Protein AF-A0A348WKH5-F1 (afdb_monomer)

Mean predicted aligned error: 15.73 Å

pLDDT: mean 78.45, std 11.35, range [43.62, 94.31]

Foldseek 3Di:
DDDDDPDDVPVVVVVVVVVVVVVDDDPCNVPAFPDWDDDPAWIQGNNDIGGDDDDPDDPPDDDPCNCVVVVPDPDDDDDDDDDDDDDVVVVVVVVVVNVVVVVVVVVVCVVVVVD

Solvent-accessible surface area (backbone atoms only — not comparable to full-atom values): 7739 Å² total; per-residue (Å²): 141,81,87,83,82,89,81,65,69,68,66,55,53,52,52,51,49,50,56,50,56,73,66,50,83,45,76,66,62,75,70,47,74,92,42,78,48,85,51,100,79,36,37,38,48,70,92,45,80,47,69,87,83,86,79,92,72,78,68,97,71,80,61,91,68,74,59,47,74,67,74,68,43,99,65,94,79,88,85,86,87,87,77,84,84,68,71,60,74,61,53,54,53,52,51,55,50,52,52,52,54,49,54,50,52,52,51,51,36,51,76,68,60,78,105

Sequence (115 aa):
MWPFRKKTTIDEEELAQQAFEEGLFSVKDLIAPAAMLIKPNHIEINSFFAKTLFVLTYPQYVEANWLSAIINLDAGFDISMHIYPVDSANIGRMLRRKVSEMESSLRINQEKGAI

Structure (mmCIF, N/CA/C/O backbone):
data_AF-A0A348WKH5-F1
#
_entry.id   AF-A0A348WKH5-F1
#
loop_
_atom_site.group_PDB
_atom_site.id
_atom_site.type_symbol
_atom_site.label_atom_id
_atom_site.label_alt_id
_atom_site.label_comp_id
_atom_site.label_asym_id
_atom_site.label_entity_id
_atom_site.label_seq_id
_atom_site.pdbx_PDB_ins_code
_atom_site.Cartn_x
_atom_site.Cartn_y
_atom_site.Cartn_z
_atom_site.occupancy
_atom_site.B_iso_or_equiv
_atom_site.auth_seq_id
_atom_site.auth_comp_id
_atom_site.auth_asym_id
_atom_site.auth_atom_id
_atom_site.pdbx_PDB_model_num
ATOM 1 N N . MET A 1 1 ? 61.601 26.289 -32.490 1.00 43.62 1 MET A N 1
ATOM 2 C CA . MET A 1 1 ? 61.506 25.078 -31.647 1.00 43.62 1 MET A CA 1
ATOM 3 C C . MET A 1 1 ? 60.079 25.033 -31.110 1.00 43.62 1 MET A C 1
ATOM 5 O O . MET A 1 1 ? 59.745 25.834 -30.253 1.00 43.62 1 MET A O 1
ATOM 9 N N . TRP A 1 2 ? 59.207 24.240 -31.734 1.00 45.75 2 TRP A N 1
ATOM 10 C CA . TRP A 1 2 ? 57.755 24.208 -31.483 1.00 45.75 2 TRP A CA 1
ATOM 11 C C . TRP A 1 2 ? 57.405 22.866 -30.815 1.00 45.75 2 TRP A C 1
ATOM 13 O O . TRP A 1 2 ? 57.929 21.853 -31.282 1.00 45.75 2 TRP A O 1
ATOM 23 N N . PRO A 1 3 ? 56.586 22.792 -29.747 1.00 61.41 3 PRO A N 1
ATOM 24 C CA . PRO A 1 3 ? 56.310 21.521 -29.086 1.00 61.41 3 PRO A CA 1
ATOM 25 C C . PRO A 1 3 ? 55.153 20.785 -29.779 1.00 61.41 3 PRO A C 1
ATOM 27 O O . PRO A 1 3 ? 54.080 21.344 -30.010 1.00 61.41 3 PRO A O 1
ATOM 30 N N . PHE A 1 4 ? 55.376 19.515 -30.115 1.00 58.06 4 PHE A N 1
ATOM 31 C CA . PHE A 1 4 ? 54.369 18.614 -30.668 1.00 58.06 4 PHE A CA 1
ATOM 32 C C . PHE A 1 4 ? 53.389 18.180 -29.572 1.00 58.06 4 PHE A C 1
ATOM 34 O O . PHE A 1 4 ? 53.767 17.572 -28.571 1.00 58.06 4 PHE A O 1
ATOM 41 N N . ARG A 1 5 ? 52.108 18.490 -29.773 1.00 55.69 5 ARG A N 1
ATOM 42 C CA . ARG A 1 5 ? 50.996 18.106 -28.901 1.00 55.69 5 ARG A CA 1
ATOM 43 C C . ARG A 1 5 ? 50.610 16.646 -29.178 1.00 55.69 5 ARG A C 1
ATOM 45 O O . ARG A 1 5 ? 49.854 16.381 -30.105 1.00 55.69 5 ARG A O 1
ATOM 52 N N . LYS A 1 6 ? 51.103 15.705 -28.362 1.00 58.22 6 LYS A N 1
ATOM 53 C CA . LYS A 1 6 ? 50.535 14.3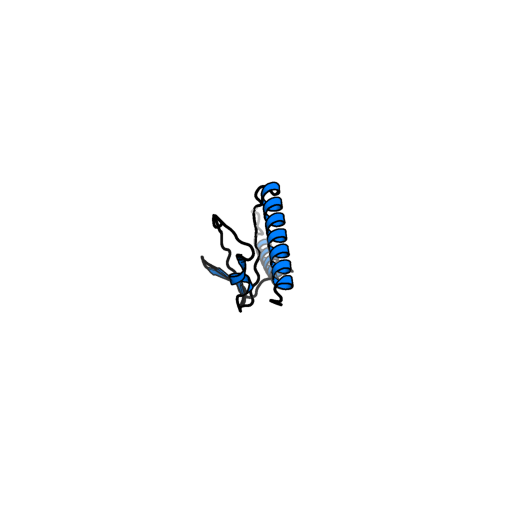48 -28.240 1.00 58.22 6 LYS A CA 1
ATOM 54 C C . LYS A 1 6 ? 49.158 14.453 -27.562 1.00 58.22 6 LYS A C 1
ATOM 56 O O . LYS A 1 6 ? 49.093 14.582 -26.346 1.00 58.22 6 LYS A O 1
ATOM 61 N N . LYS A 1 7 ? 48.067 14.457 -28.333 1.00 55.53 7 LYS A N 1
ATOM 62 C CA . LYS A 1 7 ? 46.679 14.343 -27.832 1.00 55.53 7 LYS A CA 1
ATOM 63 C C . LYS A 1 7 ? 45.865 13.418 -28.743 1.00 55.53 7 LYS A C 1
ATOM 65 O O . LYS A 1 7 ? 44.950 13.873 -29.415 1.00 55.53 7 LYS A O 1
ATOM 70 N N . THR A 1 8 ? 46.256 12.153 -28.838 1.00 55.06 8 THR A N 1
ATOM 71 C CA . THR A 1 8 ? 45.491 11.172 -29.637 1.00 55.06 8 THR A CA 1
ATOM 72 C C . THR A 1 8 ? 45.384 9.818 -28.941 1.00 55.06 8 THR A C 1
ATOM 74 O O . THR A 1 8 ? 44.380 9.152 -29.093 1.00 55.06 8 THR A O 1
ATOM 77 N N . THR A 1 9 ? 46.348 9.440 -28.095 1.00 55.16 9 THR A N 1
ATOM 78 C CA . THR A 1 9 ? 46.335 8.133 -27.413 1.00 55.16 9 THR A CA 1
ATOM 79 C C . THR A 1 9 ? 45.440 8.073 -26.171 1.00 55.16 9 THR A C 1
ATOM 81 O O . THR A 1 9 ? 45.000 6.998 -25.806 1.00 55.16 9 THR A O 1
ATOM 84 N N . ILE A 1 10 ? 45.165 9.208 -25.518 1.00 57.62 10 ILE A N 1
ATOM 85 C CA . ILE A 1 10 ? 44.455 9.243 -24.223 1.00 57.62 10 ILE A CA 1
ATOM 86 C C . ILE A 1 10 ? 42.933 9.086 -24.413 1.00 57.62 10 ILE A C 1
ATOM 88 O O . ILE A 1 10 ? 42.281 8.451 -23.597 1.00 57.62 10 ILE A O 1
ATOM 92 N N . ASP A 1 11 ? 42.383 9.585 -25.526 1.00 63.75 11 ASP A N 1
ATOM 93 C CA . ASP A 1 11 ? 40.939 9.530 -25.797 1.00 63.75 11 ASP A CA 1
ATOM 94 C C . ASP A 1 11 ? 40.491 8.125 -26.261 1.00 63.75 11 ASP A C 1
ATOM 96 O O . ASP A 1 11 ? 39.391 7.683 -25.939 1.00 63.75 11 ASP A O 1
ATOM 100 N N . GLU A 1 12 ? 41.343 7.391 -26.992 1.00 68.69 12 GLU A N 1
ATOM 101 C CA . GLU A 1 12 ? 41.043 6.030 -27.473 1.00 68.69 12 GLU A CA 1
ATOM 102 C C . GLU A 1 12 ? 41.118 4.981 -26.351 1.00 68.69 12 GLU A C 1
ATOM 104 O O . GLU A 1 12 ? 40.296 4.066 -26.311 1.00 68.69 12 GLU A O 1
ATOM 109 N N . GLU A 1 13 ? 42.070 5.126 -25.421 1.00 70.25 13 GLU A N 1
ATOM 110 C CA . GLU A 1 13 ? 42.201 4.243 -24.255 1.00 70.25 13 GLU A CA 1
ATOM 111 C C . GLU A 1 13 ? 41.035 4.425 -23.271 1.00 70.25 13 GLU A C 1
ATOM 113 O O . GLU A 1 13 ? 40.485 3.431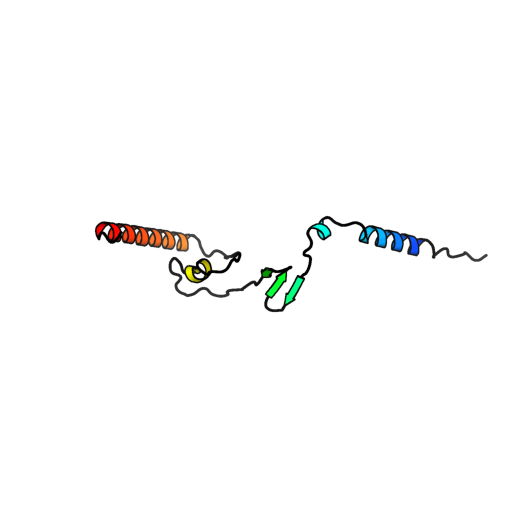 -22.801 1.00 70.25 13 GLU A O 1
ATOM 118 N N . GLU A 1 14 ? 40.591 5.662 -23.009 1.00 72.94 14 GLU A N 1
ATOM 119 C CA . GLU A 1 14 ? 39.417 5.923 -22.159 1.00 72.94 14 GLU A CA 1
ATOM 120 C C . GLU A 1 14 ? 38.114 5.393 -22.779 1.00 72.94 14 GLU A C 1
ATOM 122 O O . GLU A 1 14 ? 37.293 4.813 -22.070 1.00 72.94 14 GLU A O 1
ATOM 127 N N . LEU A 1 15 ? 37.935 5.516 -24.099 1.00 69.81 15 LEU A N 1
ATOM 128 C CA . LEU A 1 15 ? 36.783 4.945 -24.809 1.00 69.81 15 LEU A CA 1
ATOM 129 C C . LEU A 1 15 ? 36.793 3.409 -24.791 1.00 69.81 15 LEU A C 1
ATOM 131 O O . LEU A 1 15 ? 35.746 2.787 -24.613 1.00 69.81 15 LEU A O 1
ATOM 135 N N . ALA A 1 16 ? 37.967 2.788 -24.944 1.00 72.06 16 ALA A N 1
ATOM 136 C CA . ALA A 1 16 ? 38.117 1.336 -24.849 1.00 72.06 16 ALA A CA 1
ATOM 137 C C . ALA A 1 16 ? 37.870 0.822 -23.420 1.00 72.06 16 ALA A C 1
ATOM 139 O O . ALA A 1 16 ? 37.258 -0.232 -23.244 1.00 72.06 16 ALA A O 1
ATOM 140 N N . GLN A 1 17 ? 38.296 1.581 -22.405 1.00 70.44 17 GLN A N 1
ATOM 141 C CA . GLN A 1 17 ? 38.039 1.296 -20.994 1.00 70.44 17 GLN A C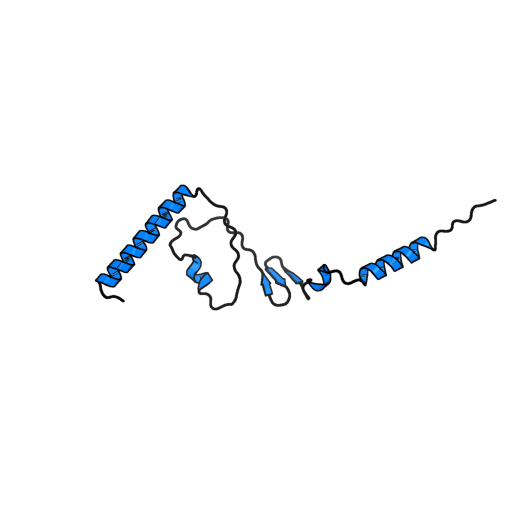A 1
ATOM 142 C C . GLN A 1 17 ? 36.539 1.391 -20.672 1.00 70.44 17 GLN A C 1
ATOM 144 O O . GLN A 1 17 ? 35.996 0.484 -20.046 1.00 70.44 17 GLN A O 1
ATOM 149 N N . GLN A 1 18 ? 35.854 2.434 -21.153 1.00 68.88 18 GLN A N 1
ATOM 150 C CA . GLN A 1 18 ? 34.404 2.603 -20.990 1.00 68.88 18 GLN A CA 1
ATOM 151 C C . GLN A 1 18 ? 33.622 1.479 -21.677 1.00 68.88 18 GLN A C 1
ATOM 153 O O . GLN A 1 18 ? 32.751 0.879 -21.057 1.00 68.88 18 GLN A O 1
ATOM 158 N N . ALA A 1 19 ? 33.983 1.117 -22.911 1.00 67.31 19 ALA A N 1
ATOM 159 C CA . ALA A 1 19 ? 33.356 -0.001 -23.619 1.00 67.31 19 ALA A CA 1
ATOM 160 C C . ALA A 1 19 ? 33.587 -1.355 -22.916 1.00 67.31 19 ALA A C 1
ATOM 162 O O . ALA A 1 19 ? 32.734 -2.243 -22.966 1.00 67.31 19 ALA A O 1
ATOM 163 N N . PHE A 1 20 ? 34.733 -1.526 -22.248 1.00 66.44 20 PHE A N 1
ATOM 164 C CA . PHE A 1 20 ? 35.020 -2.711 -21.440 1.00 66.44 20 PHE A CA 1
ATOM 165 C C . PHE A 1 20 ? 34.208 -2.732 -20.136 1.00 66.44 20 PHE A C 1
ATOM 167 O O . PHE A 1 20 ? 33.683 -3.781 -19.765 1.00 66.44 20 PHE A O 1
ATOM 174 N N . GLU A 1 21 ? 34.057 -1.586 -19.468 1.00 67.25 21 GLU A N 1
ATOM 175 C CA . GLU A 1 21 ? 33.211 -1.436 -18.278 1.00 67.25 21 GLU A CA 1
ATOM 176 C C . GLU A 1 21 ? 31.719 -1.625 -18.592 1.00 67.25 21 GLU A C 1
ATOM 178 O O . GLU A 1 21 ? 31.019 -2.266 -17.813 1.00 67.25 21 GLU A O 1
ATOM 183 N N . GLU A 1 22 ? 31.245 -1.165 -19.753 1.00 67.19 22 GLU A N 1
ATOM 184 C CA . GLU A 1 22 ? 29.885 -1.424 -20.255 1.00 67.19 22 GLU A CA 1
ATOM 185 C C . GLU A 1 22 ? 29.646 -2.907 -20.594 1.00 67.19 22 GLU A C 1
ATOM 187 O O . GLU A 1 22 ? 28.517 -3.392 -20.513 1.00 67.19 22 GLU A O 1
ATOM 192 N N . GLY A 1 23 ? 30.700 -3.647 -20.960 1.00 64.81 23 GLY A N 1
ATOM 193 C CA . GLY A 1 23 ? 30.641 -5.086 -21.239 1.00 64.81 23 GLY A CA 1
ATOM 194 C C . GLY A 1 23 ? 30.691 -5.978 -19.993 1.00 64.81 23 GLY A C 1
ATOM 195 O O . GLY A 1 23 ? 30.393 -7.175 -20.075 1.00 64.81 23 GLY A O 1
ATOM 196 N N . LEU A 1 24 ? 31.063 -5.427 -18.835 1.00 73.19 24 LEU A N 1
ATOM 197 C CA . LEU A 1 24 ? 31.054 -6.145 -17.567 1.00 73.19 24 LEU A CA 1
ATOM 198 C C . LEU A 1 24 ? 29.644 -6.107 -16.980 1.00 73.19 24 LEU A C 1
ATOM 200 O O . LEU A 1 24 ? 29.211 -5.092 -16.444 1.00 73.19 24 LEU A O 1
ATOM 204 N N . PHE A 1 25 ? 28.945 -7.244 -17.030 1.00 70.31 25 PHE A N 1
ATOM 205 C CA . PHE A 1 25 ? 27.648 -7.397 -16.372 1.00 70.31 25 PHE A CA 1
ATOM 206 C C . PHE A 1 25 ? 27.759 -7.026 -14.892 1.00 70.31 25 PHE A C 1
ATOM 208 O O . PHE A 1 25 ? 28.372 -7.744 -14.092 1.00 70.31 25 PHE A O 1
ATOM 215 N N . SER A 1 26 ? 27.147 -5.906 -14.514 1.00 79.56 26 SER A N 1
ATOM 216 C CA . SER A 1 26 ? 27.025 -5.543 -13.114 1.00 79.56 26 SER A CA 1
ATOM 217 C C . SER A 1 26 ? 26.015 -6.474 -12.447 1.00 79.56 26 SER A C 1
ATOM 219 O O . SER A 1 26 ? 25.063 -6.945 -13.071 1.00 79.56 26 SER A O 1
ATOM 221 N N . VAL A 1 27 ? 26.141 -6.686 -11.134 1.00 77.88 27 VAL A N 1
ATOM 222 C CA . VAL A 1 27 ? 25.106 -7.391 -10.349 1.00 77.88 27 VAL A CA 1
ATOM 223 C C . VAL A 1 27 ? 23.729 -6.744 -10.557 1.00 77.88 27 VAL A C 1
ATOM 225 O O . VAL A 1 27 ? 22.715 -7.435 -10.542 1.00 77.88 27 VAL A O 1
ATOM 228 N N . LYS A 1 28 ? 23.697 -5.427 -10.804 1.00 79.00 28 LYS A N 1
ATOM 229 C CA . LYS A 1 28 ? 22.480 -4.672 -11.121 1.00 79.00 28 LYS A CA 1
ATOM 230 C C . LYS A 1 28 ? 21.829 -5.098 -12.438 1.00 79.00 28 LYS A C 1
ATOM 232 O O . LYS A 1 28 ? 20.606 -5.154 -12.485 1.00 79.00 28 LYS A O 1
ATOM 237 N N . ASP A 1 29 ? 22.616 -5.433 -13.455 1.00 81.31 29 ASP A N 1
ATOM 238 C CA . ASP A 1 29 ? 22.103 -5.845 -14.767 1.00 81.31 29 ASP A CA 1
ATOM 239 C C . ASP A 1 29 ? 21.534 -7.263 -14.718 1.00 81.31 29 ASP A C 1
ATOM 241 O O . ASP A 1 29 ? 20.556 -7.566 -15.394 1.00 81.31 29 ASP A O 1
ATOM 245 N N . LEU A 1 30 ? 22.084 -8.120 -13.850 1.00 80.44 30 LEU A N 1
ATOM 246 C CA . LEU A 1 30 ? 21.566 -9.473 -13.622 1.00 80.44 30 LEU A CA 1
ATOM 247 C C . LEU A 1 30 ? 20.195 -9.486 -12.934 1.00 80.44 30 LEU A C 1
ATOM 249 O O . LEU A 1 30 ? 19.404 -10.395 -13.169 1.00 80.44 30 LEU A O 1
ATOM 253 N N . ILE A 1 31 ? 19.922 -8.506 -12.069 1.00 83.38 31 ILE A N 1
ATOM 254 C CA . ILE A 1 31 ? 18.638 -8.380 -11.357 1.00 83.38 31 ILE A CA 1
ATOM 255 C C . ILE A 1 31 ? 17.670 -7.411 -12.045 1.00 83.38 31 ILE A C 1
ATOM 257 O O . ILE A 1 31 ? 16.563 -7.193 -11.547 1.00 83.38 31 ILE A O 1
ATOM 261 N N . ALA A 1 32 ? 18.084 -6.794 -13.153 1.00 85.06 32 ALA A N 1
ATOM 262 C CA . ALA A 1 32 ? 17.253 -5.856 -13.882 1.00 85.06 32 ALA A CA 1
ATOM 263 C C . ALA A 1 32 ? 16.065 -6.584 -14.540 1.00 85.06 32 ALA A C 1
ATOM 265 O O . ALA A 1 32 ? 16.197 -7.720 -15.005 1.00 85.06 32 ALA A O 1
ATOM 266 N N . PRO A 1 33 ? 14.881 -5.952 -14.595 1.00 85.12 33 PRO A N 1
ATOM 267 C CA . PRO A 1 33 ? 13.752 -6.513 -15.321 1.00 85.12 33 PRO A CA 1
ATOM 268 C C . PRO A 1 33 ? 14.039 -6.544 -16.827 1.00 85.12 33 PRO A C 1
ATOM 270 O O . PRO A 1 33 ? 14.685 -5.647 -17.363 1.00 85.12 33 PRO A O 1
ATOM 273 N N . ALA A 1 34 ? 13.495 -7.545 -17.522 1.00 86.00 34 ALA A N 1
ATOM 274 C CA . ALA A 1 34 ? 13.659 -7.695 -18.967 1.00 86.00 34 ALA A CA 1
ATOM 275 C C . ALA A 1 34 ? 12.956 -6.577 -19.756 1.00 86.00 34 ALA A C 1
ATOM 277 O O . ALA A 1 34 ? 13.428 -6.176 -20.817 1.00 86.00 34 ALA A O 1
ATOM 278 N N . ALA A 1 35 ? 11.831 -6.066 -19.245 1.00 88.00 35 ALA A N 1
ATOM 279 C CA . ALA A 1 35 ? 11.135 -4.918 -19.817 1.00 88.00 35 ALA A CA 1
ATOM 280 C C . ALA A 1 35 ? 10.392 -4.119 -18.738 1.00 88.00 35 ALA A C 1
ATOM 282 O O . ALA A 1 35 ? 9.824 -4.688 -17.802 1.00 88.00 35 ALA A O 1
ATOM 283 N N . MET A 1 36 ? 10.354 -2.794 -18.898 1.00 91.75 36 MET A N 1
ATOM 284 C CA . MET A 1 36 ? 9.583 -1.888 -18.048 1.00 91.75 36 MET A CA 1
ATOM 285 C C . MET A 1 36 ? 8.881 -0.831 -18.904 1.00 91.75 36 MET A C 1
ATOM 287 O O . MET A 1 36 ? 9.518 -0.169 -19.722 1.00 91.75 36 MET A O 1
ATOM 291 N N . LEU A 1 37 ? 7.578 -0.646 -18.691 1.00 92.56 37 LEU A N 1
ATOM 292 C CA . LEU A 1 37 ? 6.776 0.392 -19.333 1.00 92.56 37 LEU A CA 1
ATOM 293 C C . LEU A 1 37 ? 6.098 1.257 -18.271 1.00 92.56 37 LEU A C 1
ATOM 295 O O . LEU A 1 37 ? 5.305 0.777 -17.463 1.00 92.56 37 LEU A O 1
ATOM 299 N N . ILE A 1 38 ? 6.396 2.554 -18.294 1.00 92.94 38 ILE A N 1
ATOM 300 C CA . ILE A 1 38 ? 5.855 3.528 -17.346 1.00 92.94 38 ILE A CA 1
ATOM 301 C C . ILE A 1 38 ? 4.709 4.273 -18.025 1.00 92.94 38 ILE A C 1
ATOM 303 O O . ILE A 1 38 ? 4.913 4.975 -19.017 1.00 92.94 38 ILE A O 1
ATOM 307 N N . LYS A 1 39 ? 3.497 4.131 -17.487 1.00 93.56 39 LYS A N 1
ATOM 308 C CA . LYS A 1 39 ? 2.322 4.908 -17.892 1.00 93.56 39 LYS A CA 1
ATOM 309 C C . LYS A 1 39 ? 1.895 5.822 -16.738 1.00 93.56 39 LYS A C 1
ATOM 311 O O . LYS A 1 39 ? 2.169 5.512 -15.582 1.00 93.56 39 LYS A O 1
ATOM 316 N N . PRO A 1 40 ? 1.169 6.922 -17.013 1.00 90.81 40 PRO A N 1
ATOM 317 C CA . PRO A 1 40 ? 0.719 7.841 -15.963 1.00 90.81 40 PRO A CA 1
ATOM 318 C C . PRO A 1 40 ? -0.092 7.176 -14.840 1.00 90.81 40 PRO A C 1
ATOM 320 O O . PRO A 1 40 ? -0.038 7.621 -13.701 1.00 90.81 40 PRO A O 1
ATOM 323 N N . ASN A 1 41 ? -0.830 6.105 -15.152 1.00 91.69 41 ASN A N 1
ATOM 324 C CA . ASN A 1 41 ? -1.722 5.441 -14.200 1.00 91.69 41 ASN A CA 1
ATOM 325 C C . ASN A 1 41 ? -1.166 4.135 -13.623 1.00 91.69 41 ASN A C 1
ATOM 327 O O . ASN A 1 41 ? -1.679 3.667 -12.609 1.00 91.69 41 ASN A O 1
ATOM 331 N N . HIS A 1 42 ? -0.193 3.496 -14.270 1.00 92.75 42 HIS A N 1
ATOM 332 C CA . HIS A 1 42 ? 0.328 2.194 -13.854 1.00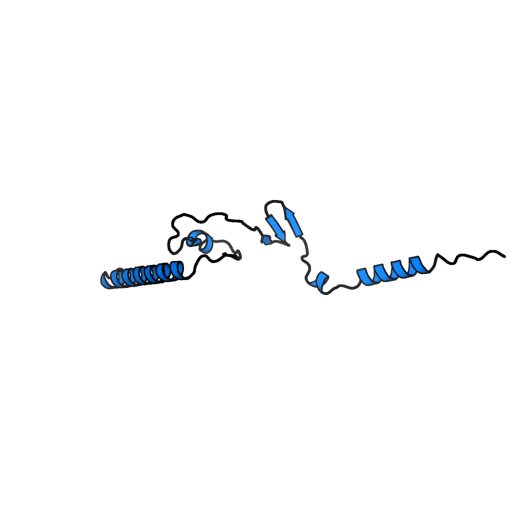 92.75 42 HIS A CA 1
ATOM 333 C C . HIS A 1 42 ? 1.696 1.927 -14.473 1.00 92.75 42 HIS A C 1
ATOM 335 O O . HIS A 1 42 ? 2.081 2.547 -15.462 1.00 92.75 42 HIS A O 1
ATOM 341 N N . ILE A 1 43 ? 2.415 0.977 -13.896 1.00 94.31 43 ILE A N 1
ATOM 342 C CA . ILE A 1 43 ? 3.708 0.515 -14.387 1.00 94.31 43 ILE A CA 1
ATOM 343 C C . ILE A 1 43 ? 3.552 -0.951 -14.778 1.00 94.31 43 ILE A C 1
ATOM 345 O 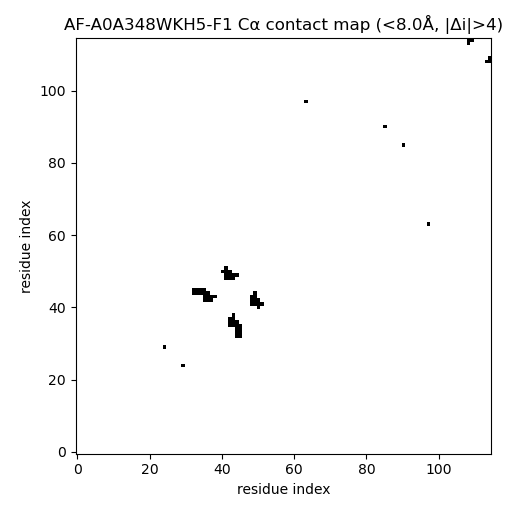O . ILE A 1 43 ? 2.922 -1.726 -14.059 1.00 94.31 43 ILE A O 1
ATOM 349 N N . GLU A 1 44 ? 4.101 -1.323 -15.924 1.00 93.62 44 GLU A N 1
ATOM 350 C CA . GLU A 1 44 ? 4.193 -2.711 -16.371 1.00 93.62 44 GLU A CA 1
ATOM 351 C C . GLU A 1 44 ? 5.656 -3.135 -16.238 1.00 93.62 44 GLU A C 1
ATOM 353 O O . GLU A 1 44 ? 6.544 -2.485 -16.793 1.00 93.62 44 GLU A O 1
ATOM 358 N N . ILE A 1 45 ? 5.919 -4.185 -15.464 1.00 92.38 45 ILE A N 1
ATOM 359 C CA . ILE A 1 45 ? 7.258 -4.748 -15.266 1.00 92.38 45 ILE A CA 1
ATOM 360 C C . ILE A 1 45 ? 7.184 -6.205 -15.710 1.00 92.38 45 ILE A C 1
ATOM 362 O O . ILE A 1 45 ? 6.509 -7.016 -15.075 1.00 92.38 45 ILE A O 1
ATOM 366 N N . ASN A 1 46 ? 7.864 -6.548 -16.803 1.00 89.12 46 ASN A N 1
ATOM 367 C CA . ASN A 1 46 ? 7.746 -7.842 -17.477 1.00 89.12 46 ASN A CA 1
ATOM 368 C C . ASN A 1 46 ? 6.282 -8.163 -17.858 1.00 89.12 46 ASN A C 1
ATOM 370 O O . ASN A 1 46 ? 5.775 -7.637 -18.843 1.00 89.12 46 ASN A O 1
ATOM 374 N N . SER A 1 47 ? 5.596 -9.002 -17.075 1.00 87.94 47 SER A N 1
ATOM 375 C CA . SER A 1 47 ? 4.174 -9.355 -17.240 1.00 87.94 47 SER A CA 1
ATOM 376 C C . SER A 1 47 ? 3.310 -8.950 -16.038 1.00 87.94 47 SER A C 1
ATOM 378 O O . SER A 1 47 ? 2.130 -9.291 -15.986 1.00 87.94 47 SER A O 1
ATOM 380 N N . PHE A 1 48 ? 3.887 -8.236 -15.067 1.00 89.69 48 PHE A N 1
ATOM 381 C CA . PHE A 1 48 ? 3.197 -7.768 -13.870 1.00 89.69 48 PHE A CA 1
ATOM 382 C C . PHE A 1 48 ? 2.742 -6.320 -14.029 1.00 89.69 48 PHE A C 1
ATOM 384 O O . PHE A 1 48 ? 3.463 -5.477 -14.566 1.00 89.69 48 PHE A O 1
ATOM 391 N N . PHE A 1 49 ? 1.556 -6.029 -13.501 1.00 91.50 49 PHE A N 1
ATOM 392 C CA . PHE A 1 49 ? 0.992 -4.686 -13.448 1.00 91.50 49 PHE A CA 1
ATOM 393 C C . PHE A 1 49 ? 1.082 -4.157 -12.019 1.00 91.50 49 PHE A C 1
ATOM 395 O O . PHE A 1 49 ? 0.569 -4.777 -11.090 1.00 91.50 49 PHE A O 1
ATOM 402 N N . ALA A 1 50 ? 1.694 -2.990 -11.850 1.00 92.38 50 ALA A N 1
ATOM 403 C CA . ALA A 1 50 ? 1.791 -2.295 -10.576 1.00 92.38 50 ALA A CA 1
ATOM 404 C C . ALA A 1 50 ? 1.054 -0.953 -10.644 1.00 92.38 50 ALA A C 1
ATOM 406 O O . ALA A 1 50 ? 1.176 -0.196 -11.611 1.00 92.38 50 ALA A O 1
ATOM 407 N N . LYS A 1 51 ? 0.288 -0.636 -9.599 1.00 92.38 51 LYS A N 1
ATOM 408 C CA . LYS A 1 51 ? -0.412 0.643 -9.454 1.00 92.38 51 LYS A CA 1
ATOM 409 C C . LYS A 1 51 ? -0.414 1.060 -7.992 1.00 92.38 51 LYS A C 1
ATOM 411 O O . LYS A 1 51 ? -0.784 0.276 -7.125 1.00 92.38 51 LYS A O 1
ATOM 416 N N . THR A 1 52 ? -0.065 2.315 -7.743 1.00 91.38 52 THR A N 1
ATOM 417 C CA . THR A 1 52 ? -0.134 2.917 -6.410 1.00 91.38 52 THR A CA 1
ATOM 418 C C . THR A 1 52 ? -1.350 3.824 -6.338 1.00 91.38 52 THR A C 1
ATOM 420 O O . THR A 1 52 ? -1.525 4.705 -7.178 1.00 91.38 52 THR A O 1
ATOM 423 N N . LEU A 1 53 ? -2.193 3.612 -5.331 1.00 88.81 53 LEU A N 1
ATOM 424 C CA . LEU A 1 53 ? -3.360 4.444 -5.061 1.00 88.81 53 LEU A CA 1
ATOM 425 C C . LEU A 1 53 ? -3.087 5.288 -3.816 1.00 88.81 53 LEU A C 1
ATOM 427 O O . LEU A 1 53 ? -2.776 4.748 -2.757 1.00 88.81 53 LEU A O 1
ATOM 431 N N . PHE A 1 54 ? -3.227 6.608 -3.938 1.00 87.88 54 PHE A N 1
ATOM 432 C CA . PHE A 1 54 ? -3.186 7.518 -2.797 1.00 87.88 54 PHE A CA 1
ATOM 433 C C . PHE A 1 54 ? -4.609 7.815 -2.329 1.00 87.88 54 PHE A C 1
ATOM 435 O O . PHE A 1 54 ? -5.389 8.447 -3.039 1.00 87.88 54 PHE A O 1
ATOM 442 N N . VAL A 1 55 ? -4.941 7.347 -1.127 1.00 83.75 55 VAL A N 1
ATOM 443 C CA . VAL A 1 55 ? -6.244 7.569 -0.492 1.00 83.75 55 VAL A CA 1
ATOM 444 C C . VAL A 1 55 ? -6.098 8.698 0.525 1.00 83.75 55 VAL A C 1
ATOM 446 O O . VAL A 1 55 ? -5.378 8.556 1.509 1.00 83.75 55 VAL A O 1
ATOM 449 N N . LEU A 1 56 ? -6.756 9.832 0.271 1.00 80.75 56 LEU A N 1
ATOM 450 C CA . LEU A 1 56 ? -6.662 11.026 1.123 1.00 80.75 56 LEU A CA 1
ATOM 451 C C . LEU A 1 56 ? -7.554 10.941 2.366 1.00 80.75 56 LEU A C 1
ATOM 453 O O . LEU A 1 56 ? -7.210 11.480 3.414 1.00 80.75 56 LEU A O 1
ATOM 457 N N . THR A 1 57 ? -8.703 10.279 2.256 1.00 73.94 57 THR A N 1
ATOM 458 C CA . THR A 1 57 ? -9.677 10.168 3.341 1.00 73.94 57 THR A CA 1
ATOM 459 C C . THR A 1 57 ? -10.246 8.760 3.398 1.00 73.94 57 THR A C 1
ATOM 461 O O . THR A 1 57 ? -10.600 8.167 2.380 1.00 73.94 57 THR A O 1
ATOM 464 N N . TYR A 1 58 ? -10.338 8.222 4.612 1.00 72.69 58 TYR A N 1
ATOM 465 C CA . TYR A 1 58 ? -11.100 7.007 4.869 1.00 72.69 58 TYR A CA 1
ATOM 466 C C . TYR A 1 58 ? -12.587 7.345 5.052 1.00 72.69 58 TYR A C 1
ATOM 468 O O . TYR A 1 58 ? -12.914 8.476 5.432 1.00 72.69 58 TYR A O 1
ATOM 476 N N . PRO A 1 59 ? -13.497 6.384 4.810 1.00 69.50 59 PRO A N 1
ATOM 477 C CA . PRO A 1 59 ? -14.900 6.529 5.176 1.00 69.50 59 PRO A CA 1
ATOM 478 C C . PRO A 1 59 ? -15.051 6.914 6.652 1.00 69.50 59 PRO A C 1
ATOM 480 O O . PRO A 1 59 ? -14.289 6.454 7.501 1.00 69.50 59 PRO A O 1
ATOM 483 N N . GLN A 1 60 ? -16.064 7.729 6.965 1.00 67.31 60 GLN A N 1
ATOM 484 C CA . GLN A 1 60 ? -16.324 8.199 8.334 1.00 67.31 60 GLN A CA 1
ATOM 485 C C . GLN A 1 60 ? -16.537 7.045 9.331 1.00 67.31 60 GLN A C 1
ATOM 487 O O . GLN A 1 60 ? -16.240 7.182 10.516 1.00 67.31 60 GLN A O 1
ATOM 492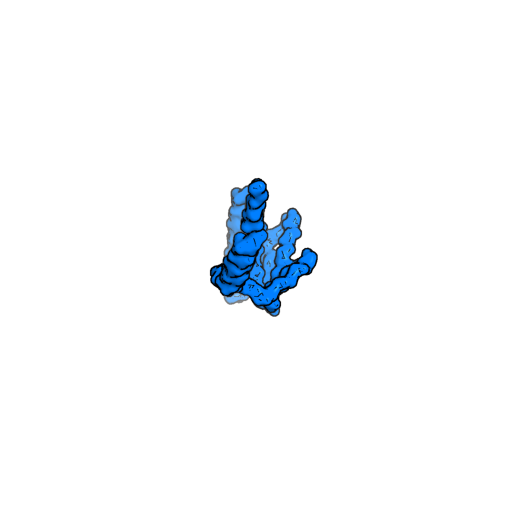 N N . TYR A 1 61 ? -17.018 5.902 8.840 1.00 68.94 61 TYR A N 1
ATOM 493 C CA . TYR A 1 61 ? -17.215 4.682 9.607 1.00 68.94 61 TYR A CA 1
ATOM 494 C C . TYR A 1 61 ? -16.553 3.523 8.864 1.00 68.94 61 TYR A C 1
ATOM 496 O O . TYR A 1 61 ? -16.884 3.247 7.713 1.00 68.94 61 TYR A O 1
ATOM 504 N N . VAL A 1 62 ? -15.606 2.858 9.524 1.00 72.56 62 VAL A N 1
ATOM 505 C CA . VAL A 1 62 ? -14.928 1.665 9.011 1.00 72.56 62 VAL A CA 1
ATOM 506 C C . VAL A 1 62 ? -15.339 0.493 9.890 1.00 72.56 62 VAL A C 1
ATOM 508 O O . VAL A 1 62 ? -14.957 0.415 11.059 1.00 72.56 62 VAL A O 1
ATOM 511 N N . GLU A 1 63 ? -16.166 -0.397 9.349 1.00 72.19 63 GLU A N 1
ATOM 512 C CA . GLU A 1 63 ? -16.563 -1.617 10.047 1.00 72.19 63 GLU A CA 1
ATOM 513 C C . GLU A 1 63 ? -15.458 -2.678 9.989 1.00 72.19 63 GLU A C 1
ATOM 515 O O . GLU A 1 63 ? -14.520 -2.613 9.185 1.00 72.19 63 GLU A O 1
ATOM 520 N N . ALA A 1 64 ? -15.563 -3.680 10.865 1.00 71.38 64 ALA A N 1
ATOM 521 C CA . ALA A 1 64 ? -14.726 -4.864 10.749 1.00 71.38 64 ALA A CA 1
ATOM 522 C C . ALA A 1 64 ? -14.956 -5.492 9.363 1.00 71.38 64 ALA A C 1
ATOM 524 O O . ALA A 1 64 ? -16.093 -5.580 8.911 1.00 71.38 64 ALA A O 1
ATOM 525 N N . ASN A 1 65 ? -13.878 -5.922 8.701 1.00 77.88 65 ASN A N 1
ATOM 526 C CA . ASN A 1 65 ? -13.912 -6.530 7.366 1.00 77.88 65 ASN A CA 1
ATOM 527 C C . ASN A 1 65 ? -14.190 -5.576 6.175 1.00 77.88 65 ASN A C 1
ATOM 529 O O . ASN A 1 65 ? -14.577 -6.019 5.099 1.00 77.88 65 ASN A O 1
ATOM 533 N N . TRP A 1 66 ? -13.933 -4.271 6.302 1.00 79.81 66 TRP A N 1
ATOM 534 C CA . TRP A 1 66 ? -14.093 -3.318 5.185 1.00 79.81 66 TRP A CA 1
ATOM 535 C C . TRP A 1 66 ? -13.240 -3.628 3.931 1.00 79.81 66 TRP A C 1
ATOM 537 O O . TRP A 1 66 ? -13.605 -3.226 2.830 1.00 79.81 66 TRP A O 1
ATOM 547 N N . LEU A 1 67 ? -12.131 -4.369 4.072 1.00 82.62 67 LEU A N 1
ATOM 548 C CA . LEU A 1 67 ? -11.278 -4.819 2.958 1.00 82.62 67 LEU A CA 1
ATOM 549 C C . LEU A 1 67 ? -11.732 -6.141 2.317 1.00 82.62 67 LEU A C 1
ATOM 551 O O . LEU A 1 67 ? -11.084 -6.606 1.379 1.00 82.62 67 LEU A O 1
ATOM 555 N N . SER A 1 68 ? -12.832 -6.748 2.777 1.00 86.12 68 SER A N 1
ATOM 556 C CA . SER A 1 68 ? -13.267 -8.077 2.323 1.00 86.12 68 SER A CA 1
ATOM 557 C C . SER A 1 68 ? -13.406 -8.186 0.810 1.00 86.12 68 SER A C 1
ATOM 559 O O . SER A 1 68 ? -13.037 -9.205 0.243 1.00 86.12 68 SER A O 1
ATOM 561 N N . ALA A 1 69 ? -13.931 -7.149 0.153 1.00 84.56 69 ALA A N 1
ATOM 562 C CA . ALA A 1 69 ? -14.144 -7.154 -1.293 1.00 84.56 69 ALA A CA 1
ATOM 563 C C . ALA A 1 69 ? -12.829 -7.231 -2.080 1.00 84.56 69 ALA A C 1
ATOM 565 O O . ALA A 1 69 ? -12.795 -7.792 -3.169 1.00 84.56 69 ALA A O 1
ATOM 566 N N . ILE A 1 70 ? -11.754 -6.673 -1.521 1.00 85.06 70 ILE A N 1
ATOM 567 C CA . ILE A 1 70 ? -10.427 -6.711 -2.128 1.00 85.06 70 ILE A CA 1
ATOM 568 C C . ILE A 1 70 ? -9.777 -8.064 -1.828 1.00 85.06 70 ILE A C 1
ATOM 570 O O . ILE A 1 70 ? -9.271 -8.707 -2.734 1.00 85.06 70 ILE A O 1
ATOM 574 N N . ILE A 1 71 ? -9.849 -8.540 -0.583 1.00 84.81 71 ILE A N 1
ATOM 575 C CA . ILE A 1 71 ? -9.233 -9.815 -0.177 1.00 84.81 71 ILE A CA 1
ATOM 576 C C . ILE A 1 71 ? -9.885 -11.018 -0.879 1.00 84.81 71 ILE A C 1
ATOM 578 O O . ILE A 1 71 ? -9.194 -11.964 -1.234 1.00 84.81 71 ILE A O 1
ATOM 582 N N . ASN A 1 72 ? -11.201 -10.978 -1.097 1.00 86.88 72 ASN A N 1
ATOM 583 C CA . ASN A 1 72 ? -11.956 -12.070 -1.720 1.00 86.88 72 ASN A CA 1
ATOM 584 C C . ASN A 1 72 ? -12.014 -11.975 -3.252 1.00 86.88 72 ASN A C 1
ATOM 586 O O . ASN A 1 72 ? -12.812 -12.674 -3.877 1.00 86.88 72 ASN A O 1
ATOM 590 N N . LEU A 1 73 ? -11.245 -11.074 -3.863 1.00 88.50 73 LEU A N 1
ATOM 591 C CA . LEU A 1 73 ? -11.196 -10.969 -5.311 1.00 88.50 73 LEU A CA 1
ATOM 592 C C . LEU A 1 73 ? -10.522 -12.225 -5.884 1.00 88.50 73 LEU A C 1
ATOM 594 O O . LEU A 1 73 ? -9.424 -12.581 -5.465 1.00 88.50 73 LEU A O 1
ATOM 598 N N . ASP A 1 74 ? -11.163 -12.872 -6.861 1.00 88.31 74 ASP A N 1
ATOM 599 C CA . ASP A 1 74 ? -10.629 -14.048 -7.566 1.00 88.31 74 ASP A CA 1
ATOM 600 C C . ASP A 1 74 ? -9.555 -13.637 -8.591 1.00 88.31 74 ASP A C 1
ATOM 602 O O . ASP A 1 74 ? -9.710 -13.755 -9.807 1.00 88.31 74 ASP A O 1
ATOM 606 N N . ALA A 1 75 ? -8.486 -13.022 -8.089 1.00 85.31 75 ALA A N 1
ATOM 607 C CA . ALA A 1 75 ? -7.325 -12.594 -8.850 1.00 85.31 75 ALA A CA 1
ATOM 608 C C . ALA A 1 75 ? -6.074 -12.715 -7.974 1.00 85.31 75 ALA A C 1
ATOM 610 O O . ALA A 1 75 ? -6.100 -12.405 -6.786 1.00 85.31 75 ALA A O 1
ATOM 611 N N . GLY A 1 76 ? -4.955 -13.136 -8.565 1.00 84.56 76 GLY A N 1
ATOM 612 C CA . GLY A 1 76 ? -3.660 -13.129 -7.887 1.00 84.56 76 GLY A CA 1
ATOM 613 C C . GLY A 1 76 ? -3.041 -11.735 -7.933 1.00 84.56 76 GLY A C 1
ATOM 614 O O . GLY A 1 76 ? -2.683 -11.264 -9.012 1.00 84.56 76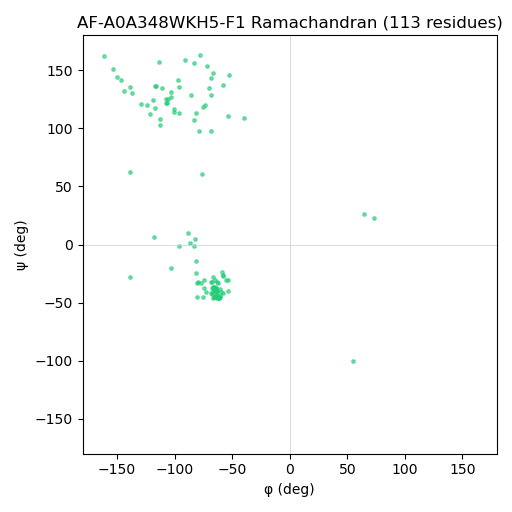 GLY A O 1
ATOM 615 N N . PHE A 1 77 ? -2.918 -11.073 -6.786 1.00 87.94 77 PHE A N 1
ATOM 616 C CA . PHE A 1 77 ? -2.214 -9.797 -6.669 1.00 87.94 77 PHE A CA 1
ATOM 617 C C . PHE A 1 77 ? -1.670 -9.592 -5.257 1.00 87.94 77 PHE A C 1
ATOM 619 O O . PHE A 1 77 ? -2.245 -10.057 -4.274 1.00 87.94 77 PHE A O 1
ATOM 626 N N . ASP A 1 78 ? -0.571 -8.849 -5.173 1.00 87.38 78 ASP A N 1
ATOM 627 C CA . ASP A 1 78 ? 0.052 -8.462 -3.915 1.00 87.38 78 ASP A CA 1
ATOM 628 C C . ASP A 1 78 ? -0.419 -7.063 -3.498 1.00 87.38 78 ASP A C 1
ATOM 630 O O . ASP A 1 78 ? -0.468 -6.133 -4.309 1.00 87.38 78 ASP A O 1
ATOM 634 N N . ILE A 1 79 ? -0.750 -6.891 -2.216 1.00 88.25 79 ILE A N 1
ATOM 635 C CA . ILE A 1 79 ? -1.173 -5.605 -1.648 1.00 88.25 79 ILE A CA 1
ATOM 636 C C . ILE A 1 79 ? -0.187 -5.198 -0.560 1.00 88.25 79 ILE A C 1
ATOM 638 O O . ILE A 1 79 ? -0.011 -5.908 0.427 1.00 88.25 79 ILE A O 1
ATOM 642 N N . SER A 1 80 ? 0.386 -4.004 -0.690 1.00 88.88 80 SER A N 1
ATOM 643 C CA . SER A 1 80 ? 1.158 -3.367 0.377 1.00 88.88 80 SER A CA 1
ATOM 644 C C . SER A 1 80 ? 0.474 -2.076 0.807 1.00 88.88 80 SER A C 1
ATOM 646 O O . SER A 1 80 ? 0.357 -1.134 0.023 1.00 88.88 80 SER A O 1
ATOM 648 N N . MET A 1 81 ? 0.045 -2.005 2.067 1.00 85.62 81 MET A N 1
ATOM 649 C CA . MET A 1 81 ? -0.590 -0.815 2.637 1.00 85.62 81 MET A CA 1
ATOM 650 C C . MET A 1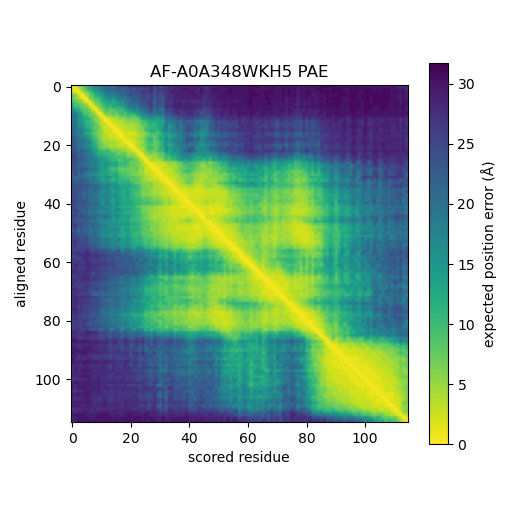 81 ? 0.389 -0.055 3.530 1.00 85.62 81 MET A C 1
ATOM 652 O O . MET A 1 81 ? 0.994 -0.631 4.428 1.00 85.62 81 MET A O 1
ATOM 656 N N . HIS A 1 82 ? 0.492 1.256 3.321 1.00 86.12 82 HIS A N 1
ATOM 657 C CA . HIS A 1 82 ? 1.257 2.157 4.180 1.00 86.12 82 HIS A CA 1
ATOM 658 C C . HIS A 1 82 ? 0.274 3.091 4.885 1.00 86.12 82 HIS A C 1
ATOM 660 O O . HIS A 1 82 ? -0.274 4.005 4.272 1.00 86.12 82 HIS A O 1
ATOM 666 N N . ILE A 1 83 ? -0.000 2.816 6.161 1.00 80.62 83 ILE A N 1
ATOM 667 C CA . ILE A 1 83 ? -0.969 3.571 6.961 1.00 80.62 83 ILE A CA 1
ATOM 668 C C . ILE A 1 83 ? -0.202 4.441 7.950 1.00 80.62 83 ILE A C 1
ATOM 670 O O . ILE A 1 83 ? 0.541 3.929 8.785 1.00 80.62 83 ILE A O 1
ATOM 674 N N . TYR A 1 84 ? -0.415 5.754 7.884 1.00 77.38 84 TYR A N 1
ATOM 675 C CA . TYR A 1 84 ? 0.067 6.668 8.913 1.00 77.38 84 TYR A CA 1
ATOM 676 C C . TYR A 1 84 ? -0.826 6.539 10.152 1.00 77.38 84 TYR A C 1
ATOM 678 O O . TYR A 1 84 ? -2.035 6.770 10.052 1.00 77.38 84 TYR A O 1
ATOM 686 N N . PRO A 1 85 ? -0.275 6.132 11.305 1.00 68.62 85 PRO A N 1
ATOM 687 C CA . PRO A 1 85 ? -1.080 5.864 12.481 1.00 68.62 85 PRO A CA 1
ATOM 688 C C . PRO A 1 85 ? -1.639 7.163 13.066 1.00 68.62 85 PRO A C 1
ATOM 690 O O . PRO A 1 85 ? -0.931 8.149 13.255 1.00 68.62 85 PRO A O 1
ATOM 693 N N . VAL A 1 86 ? -2.924 7.124 13.395 1.00 68.25 86 VAL A N 1
ATOM 694 C CA . VAL A 1 86 ? -3.586 8.058 14.313 1.00 68.25 86 VAL A CA 1
ATOM 695 C C . VAL A 1 86 ? -3.527 7.496 15.735 1.00 68.25 86 VAL A C 1
ATOM 697 O O . VAL A 1 86 ? -3.339 6.293 15.904 1.00 68.25 86 VAL A O 1
ATOM 700 N N . ASP A 1 87 ? -3.677 8.360 16.747 1.00 73.12 87 ASP A N 1
ATOM 701 C CA . ASP A 1 87 ? -3.485 8.039 18.172 1.00 73.12 87 ASP A CA 1
ATOM 702 C C . ASP A 1 87 ? -4.031 6.651 18.578 1.00 73.12 87 ASP A C 1
ATOM 704 O O . ASP A 1 87 ? -5.244 6.398 18.654 1.00 73.12 87 ASP A O 1
ATOM 708 N N . SER A 1 88 ? -3.084 5.751 18.854 1.00 66.69 88 SER A N 1
ATOM 709 C CA . SER A 1 88 ? -3.276 4.327 19.121 1.00 66.69 88 SER A CA 1
ATOM 710 C C . SER A 1 88 ? -4.202 4.053 20.305 1.00 66.69 88 SER A C 1
ATOM 712 O O . SER A 1 88 ? -4.850 3.002 20.351 1.00 66.69 88 SER A O 1
ATOM 714 N N . ALA A 1 89 ? -4.300 4.981 21.263 1.00 75.00 89 ALA A N 1
ATOM 715 C CA . ALA A 1 89 ? -5.123 4.799 22.455 1.00 75.00 89 ALA A CA 1
ATOM 716 C C . ALA A 1 89 ? -6.619 4.695 22.111 1.00 75.00 89 ALA A C 1
ATOM 718 O O . ALA A 1 89 ? -7.350 3.904 22.715 1.00 75.00 89 ALA A O 1
ATOM 719 N N . ASN A 1 90 ? -7.075 5.463 21.119 1.00 70.56 90 ASN A N 1
ATOM 720 C CA . ASN A 1 90 ? -8.474 5.474 20.690 1.00 70.56 90 ASN A CA 1
ATOM 721 C C . ASN A 1 90 ? -8.814 4.224 19.865 1.00 70.56 90 ASN A C 1
ATOM 723 O O . ASN A 1 90 ? -9.813 3.551 20.139 1.00 70.56 90 ASN A O 1
ATOM 727 N N . ILE A 1 91 ? -7.943 3.866 18.915 1.00 74.38 91 ILE A N 1
ATOM 728 C CA . ILE A 1 91 ? -8.105 2.684 18.054 1.00 74.38 91 ILE A CA 1
ATOM 729 C C . ILE A 1 91 ? -8.081 1.395 18.886 1.00 74.38 91 ILE A C 1
ATOM 731 O O . ILE A 1 91 ? -8.933 0.526 18.703 1.00 74.38 91 ILE A O 1
ATOM 735 N N . GLY A 1 92 ? -7.164 1.280 19.853 1.00 76.62 92 GLY A N 1
ATOM 736 C CA . GLY A 1 92 ? -7.053 0.095 20.706 1.00 76.62 92 GLY A CA 1
ATOM 737 C C . GLY A 1 92 ? -8.314 -0.181 21.532 1.00 76.62 92 GLY A C 1
ATOM 738 O O . GLY A 1 92 ? -8.720 -1.336 21.672 1.00 76.62 92 GLY A O 1
ATOM 739 N N . ARG A 1 93 ? -8.983 0.866 22.039 1.00 78.88 93 ARG A N 1
ATOM 740 C CA . ARG A 1 93 ? -10.271 0.718 22.743 1.00 78.88 93 ARG A CA 1
ATOM 741 C C . ARG A 1 93 ? -11.385 0.259 21.802 1.00 78.88 93 ARG A C 1
ATOM 743 O O . ARG A 1 93 ? -12.152 -0.633 22.160 1.00 78.88 93 ARG A O 1
ATOM 750 N N . MET A 1 94 ? -11.448 0.826 20.597 1.00 77.31 94 MET A N 1
ATOM 751 C CA . MET A 1 94 ? -12.435 0.447 19.583 1.00 77.31 94 MET A CA 1
ATOM 752 C C . MET A 1 94 ? -12.266 -1.010 19.129 1.00 77.31 94 MET A C 1
ATOM 754 O O . MET A 1 94 ? -13.254 -1.741 19.062 1.00 77.31 94 MET A O 1
ATOM 758 N N . LEU A 1 95 ? -11.028 -1.444 18.868 1.00 79.25 95 LEU A N 1
ATOM 759 C CA . LEU A 1 95 ? -10.724 -2.818 18.460 1.00 79.25 95 LEU A CA 1
ATOM 760 C C . LEU A 1 95 ? -11.108 -3.829 19.544 1.00 79.25 95 LEU A C 1
ATOM 762 O O . LEU A 1 95 ? -11.794 -4.801 19.243 1.00 79.25 95 LEU A O 1
ATOM 766 N N . ARG A 1 96 ? -10.756 -3.576 20.814 1.00 83.50 96 ARG A N 1
ATOM 767 C CA . ARG A 1 96 ? -11.167 -4.444 21.937 1.00 83.50 96 ARG A CA 1
ATOM 768 C C . ARG A 1 96 ? -12.685 -4.569 22.038 1.00 83.50 96 ARG A C 1
ATOM 770 O O . ARG A 1 96 ? -13.190 -5.670 22.237 1.00 83.50 96 ARG A O 1
ATOM 777 N N . ARG A 1 97 ? -13.411 -3.459 21.858 1.00 86.00 97 ARG A N 1
ATOM 778 C CA . ARG A 1 97 ? -14.879 -3.478 21.845 1.00 86.00 97 ARG A CA 1
ATOM 779 C C . ARG A 1 97 ? -15.412 -4.351 20.706 1.00 86.00 97 ARG A C 1
ATOM 781 O O . ARG A 1 97 ? -16.274 -5.183 20.949 1.00 86.00 97 ARG A O 1
ATOM 788 N N . LYS A 1 98 ? -14.871 -4.212 19.491 1.00 84.12 98 LYS A N 1
ATOM 789 C CA . LYS A 1 98 ? -15.299 -4.998 18.321 1.00 84.12 98 LYS A CA 1
ATOM 790 C C . LYS A 1 98 ? -15.008 -6.492 18.457 1.00 84.12 98 LYS A C 1
ATOM 792 O O . LYS A 1 98 ? -15.861 -7.297 18.099 1.00 84.12 98 LYS A O 1
ATOM 797 N N . VAL A 1 99 ? -13.857 -6.862 19.019 1.00 87.25 99 VAL A N 1
ATOM 798 C CA . VAL A 1 99 ? -13.544 -8.265 19.337 1.00 87.25 99 VAL A CA 1
ATOM 799 C C . VAL A 1 99 ? -14.556 -8.821 20.338 1.00 87.25 99 VAL A C 1
ATOM 801 O O . VAL A 1 99 ? -15.130 -9.873 20.092 1.00 87.25 99 VAL A O 1
ATOM 804 N N . SER A 1 100 ? -14.864 -8.075 21.402 1.00 86.81 100 SER A N 1
ATOM 805 C CA . SER A 1 100 ? -15.852 -8.501 22.399 1.00 86.81 100 SER A CA 1
ATOM 806 C C . SER A 1 100 ? -17.276 -8.621 21.830 1.00 86.81 100 SER A C 1
ATOM 808 O O . SER A 1 100 ? -17.993 -9.566 22.162 1.00 86.81 100 SER A O 1
ATOM 810 N N . GLU A 1 101 ? -17.688 -7.706 20.943 1.00 87.69 101 GLU A N 1
ATOM 811 C CA . GLU A 1 101 ? -18.962 -7.785 20.208 1.00 87.69 101 GLU A CA 1
ATOM 812 C C . GLU A 1 101 ? -19.021 -9.053 19.339 1.00 87.69 101 GLU A C 1
ATOM 814 O O . GLU A 1 101 ? -20.021 -9.772 19.354 1.00 87.69 101 GLU A O 1
ATOM 819 N N . MET A 1 102 ? -17.936 -9.361 18.627 1.00 90.12 102 MET A N 1
ATOM 820 C CA . MET A 1 102 ? -17.832 -10.540 17.767 1.00 90.12 102 MET A CA 1
ATOM 821 C C . MET A 1 102 ? -17.844 -11.843 18.576 1.00 90.12 102 MET A C 1
ATOM 823 O O . MET A 1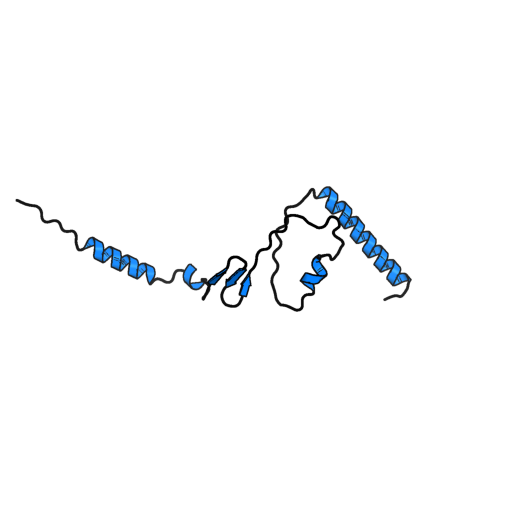 102 ? -18.602 -12.752 18.249 1.00 90.12 102 MET A O 1
ATOM 827 N N . GLU A 1 103 ? -17.069 -11.925 19.658 1.00 85.81 103 GLU A N 1
ATOM 828 C CA . GLU A 1 103 ? -17.072 -13.069 20.581 1.00 85.81 103 GLU A CA 1
ATOM 829 C C . GLU A 1 103 ? -18.454 -13.282 21.205 1.00 85.81 103 GLU A C 1
ATOM 831 O O . GLU A 1 103 ? -18.934 -14.412 21.299 1.00 85.81 103 GLU A O 1
ATOM 836 N N . SER A 1 104 ? -19.135 -12.195 21.579 1.00 88.81 104 SER A N 1
ATOM 837 C CA . SER A 1 104 ? -20.502 -12.261 22.101 1.00 88.81 104 SER A CA 1
ATOM 838 C C . SER A 1 104 ? -21.479 -12.773 21.044 1.00 88.81 104 SER A C 1
ATOM 840 O O . SER A 1 104 ? -22.306 -13.628 21.348 1.00 88.81 104 SER A O 1
ATOM 842 N N . SER A 1 105 ? -21.363 -12.306 19.798 1.00 84.75 105 SER A N 1
ATOM 843 C CA . SER A 1 105 ? -22.172 -12.798 18.679 1.00 84.75 105 SER A CA 1
ATOM 844 C C . SER A 1 105 ? -21.916 -14.277 18.384 1.00 84.75 105 SER A C 1
ATOM 846 O O . SER A 1 105 ? -22.865 -15.011 18.122 1.00 84.75 105 SER A O 1
ATOM 848 N N . LEU A 1 106 ? -20.659 -14.726 18.439 1.00 86.69 106 LEU A N 1
ATOM 849 C CA . LEU A 1 106 ? -20.293 -16.134 18.270 1.00 86.69 106 LEU A CA 1
ATOM 850 C C . LEU A 1 106 ? -20.903 -16.997 19.375 1.00 86.69 106 LEU A C 1
ATOM 852 O O . LEU A 1 106 ? -21.530 -18.009 19.071 1.00 86.69 106 LEU A O 1
ATOM 856 N N . ARG A 1 107 ? -20.801 -16.561 20.635 1.00 86.50 107 ARG A N 1
ATOM 857 C CA . ARG A 1 107 ? -21.411 -17.258 21.774 1.00 86.50 107 ARG A CA 1
ATOM 858 C C . ARG A 1 107 ? -22.932 -17.340 21.640 1.00 86.50 107 ARG A C 1
ATOM 860 O O . ARG A 1 107 ? -23.495 -18.413 21.807 1.00 86.50 107 ARG A O 1
ATOM 867 N N . ILE A 1 108 ? -23.592 -16.242 21.268 1.00 85.88 108 ILE A N 1
ATOM 868 C CA . ILE A 1 108 ? -25.047 -16.219 21.046 1.00 85.88 108 ILE A CA 1
ATOM 869 C C . ILE A 1 108 ? -25.444 -17.152 19.893 1.00 85.88 108 ILE A C 1
ATOM 871 O O . ILE A 1 108 ? -26.459 -17.837 19.987 1.00 85.88 108 ILE A O 1
ATOM 875 N N . ASN A 1 109 ? -24.668 -17.196 18.807 1.00 81.94 109 ASN A N 1
ATOM 876 C CA . ASN A 1 109 ? -24.938 -18.102 17.687 1.00 81.94 109 ASN A CA 1
ATOM 877 C C . ASN A 1 109 ? -24.761 -19.577 18.077 1.00 81.94 109 ASN A C 1
ATOM 879 O O . ASN A 1 109 ? -25.566 -20.402 17.649 1.00 81.94 109 ASN A O 1
ATOM 883 N N . GLN A 1 110 ? -23.777 -19.896 18.923 1.00 84.06 110 GLN A N 1
ATOM 884 C CA . GLN A 1 110 ? -23.603 -21.237 19.494 1.00 84.06 110 GLN A CA 1
ATOM 885 C C . GLN A 1 110 ? -24.761 -21.611 20.430 1.00 84.06 110 GLN A C 1
ATOM 887 O O . GLN A 1 110 ? -25.320 -22.696 20.312 1.00 84.06 110 GLN A O 1
ATOM 892 N N . GLU A 1 111 ? -25.181 -20.702 21.315 1.00 80.06 111 GLU A N 1
ATOM 893 C CA . GLU A 1 111 ? -26.326 -20.910 22.217 1.00 80.06 111 GLU A CA 1
ATOM 894 C C . GLU A 1 111 ? -27.647 -21.096 21.452 1.00 80.06 111 GLU A C 1
ATOM 896 O O . GLU A 1 111 ? -28.517 -21.851 21.883 1.00 80.06 111 GLU A O 1
ATOM 901 N N . LYS A 1 112 ? -27.796 -20.431 20.300 1.00 81.31 112 LYS A N 1
ATOM 902 C CA . LYS A 1 112 ? -28.956 -20.568 19.407 1.00 81.31 112 LYS A CA 1
ATOM 903 C C . LYS A 1 112 ? -28.866 -21.764 18.451 1.00 81.31 112 LYS A C 1
ATOM 905 O O . LYS A 1 112 ? -29.801 -21.964 17.680 1.00 81.31 112 LYS A O 1
ATOM 910 N N . GLY A 1 113 ? -27.779 -22.539 18.484 1.00 72.19 113 GLY A N 1
ATOM 911 C CA . GLY A 1 113 ? -27.579 -23.712 17.627 1.00 72.19 113 GLY A CA 1
ATOM 912 C C . GLY A 1 113 ? -27.477 -23.388 16.132 1.00 72.19 113 GLY A C 1
ATOM 913 O O . GLY A 1 113 ? -27.831 -24.222 15.305 1.00 72.19 113 GLY A O 1
ATOM 914 N N . ALA A 1 114 ? -27.050 -22.171 15.774 1.00 64.19 114 ALA A N 1
ATOM 915 C CA . ALA A 1 114 ? -26.903 -21.742 14.380 1.00 64.19 114 ALA A CA 1
ATOM 916 C C . ALA A 1 114 ? -25.573 -22.194 13.734 1.00 64.19 114 ALA A C 1
ATOM 918 O O . ALA A 1 114 ? -25.294 -21.816 12.595 1.00 64.19 114 ALA A O 1
ATOM 919 N N . ILE A 1 115 ? -24.768 -22.986 14.453 1.00 53.31 115 ILE A N 1
ATOM 920 C CA . ILE A 1 115 ? -23.583 -23.730 13.996 1.00 53.31 115 ILE A CA 1
ATOM 921 C C . ILE A 1 115 ? -23.546 -25.049 14.768 1.00 53.31 115 ILE A C 1
ATOM 923 O O . ILE A 1 115 ? -23.808 -24.991 15.993 1.00 53.31 115 ILE A O 1
#

Radius of gyration: 30.25 Å; Cα contacts (8 Å, |Δi|>4): 33; chains: 1; bounding box: 90×49×54 Å

Nearest PDB structures (foldseek):
  7w5z-assembly1_y7  TM=1.917E-01  e=9.682E+00  Tetrahymena thermophila

Secondary structure (DSSP, 8-state):
-------SHHHHHHHHHHHHHHHS--HHHHSS-S-EEE-SS-EEETTEEE---------S---TTTTHHHHT-SS--------PPP-HHHHHHHHHHHHHHHHHHHHHHHHTT--